Protein AF-A0A831NK79-F1 (afdb_monomer_lite)

Structure (mmCIF, N/CA/C/O backbone):
data_AF-A0A831NK79-F1
#
_entry.id   AF-A0A831NK79-F1
#
loop_
_atom_site.group_PDB
_atom_site.id
_atom_site.type_symbol
_atom_site.label_atom_id
_atom_site.label_alt_id
_atom_site.label_comp_id
_atom_site.label_asym_id
_atom_site.label_entity_id
_atom_site.label_seq_id
_atom_site.pdbx_PDB_ins_code
_atom_site.Cartn_x
_atom_site.Cartn_y
_atom_site.Cartn_z
_atom_site.occupancy
_atom_site.B_iso_or_equiv
_atom_site.auth_seq_id
_atom_site.auth_comp_id
_atom_site.auth_asym_id
_atom_site.auth_atom_id
_atom_site.pdbx_PDB_model_num
ATOM 1 N N . MET A 1 1 ? -29.116 -6.875 15.029 1.00 36.66 1 MET A N 1
ATOM 2 C CA . MET A 1 1 ? -27.922 -6.010 15.116 1.00 36.66 1 MET A CA 1
ATOM 3 C C . MET A 1 1 ? -27.750 -5.393 13.743 1.00 36.66 1 MET A C 1
ATOM 5 O O . MET A 1 1 ? -27.602 -6.136 12.784 1.00 36.66 1 MET A O 1
ATOM 9 N N . SER A 1 2 ? -27.986 -4.087 13.624 1.00 35.53 2 SER A N 1
ATOM 10 C CA . SER A 1 2 ? -28.053 -3.392 12.337 1.00 35.53 2 SER A CA 1
ATOM 11 C C . SER A 1 2 ? -26.658 -3.275 11.733 1.00 35.53 2 SER A C 1
ATOM 13 O O . SER A 1 2 ? -25.824 -2.540 12.259 1.00 35.53 2 SER A O 1
ATOM 15 N N . HIS A 1 3 ? -26.410 -3.987 10.638 1.00 42.50 3 HIS A N 1
ATOM 16 C CA . HIS A 1 3 ? -25.275 -3.702 9.773 1.00 42.50 3 HIS A CA 1
ATOM 17 C C . HIS A 1 3 ? -25.561 -2.368 9.080 1.00 42.50 3 HIS A C 1
ATOM 19 O O . HIS A 1 3 ? -26.441 -2.281 8.227 1.00 42.50 3 HIS A O 1
ATOM 25 N N . SER A 1 4 ? -24.893 -1.307 9.521 1.00 39.69 4 SER A N 1
ATOM 26 C CA . SER A 1 4 ? -24.906 -0.020 8.838 1.00 39.69 4 SER A CA 1
ATOM 27 C C . SER A 1 4 ? -24.154 -0.176 7.518 1.00 39.69 4 SER A C 1
ATOM 29 O O . SER A 1 4 ? -22.928 -0.271 7.508 1.00 39.69 4 SER A O 1
ATOM 31 N N . GLU A 1 5 ? -24.887 -0.235 6.409 1.00 48.72 5 GLU A N 1
ATOM 32 C CA . GLU A 1 5 ? -24.326 -0.052 5.073 1.00 48.72 5 GLU A CA 1
ATOM 33 C C . GLU A 1 5 ? -23.799 1.381 4.964 1.00 48.72 5 GLU A C 1
ATOM 35 O O . GLU A 1 5 ? -24.554 2.335 4.777 1.00 48.72 5 GLU A O 1
ATOM 40 N N . THR A 1 6 ? -22.488 1.548 5.118 1.00 48.81 6 THR A N 1
ATOM 41 C CA . THR A 1 6 ? -21.833 2.828 4.861 1.00 48.81 6 THR A CA 1
ATOM 42 C C . THR A 1 6 ? -21.847 3.073 3.353 1.00 48.81 6 THR A C 1
ATOM 44 O O . THR A 1 6 ? -21.139 2.421 2.584 1.00 48.81 6 THR A O 1
ATOM 47 N N . SER A 1 7 ? -22.699 3.997 2.916 1.00 45.88 7 SER A N 1
ATOM 48 C CA . SER A 1 7 ? -22.774 4.481 1.540 1.00 45.88 7 SER A CA 1
ATOM 49 C C . SER A 1 7 ? -21.429 5.084 1.115 1.00 45.88 7 SER A C 1
ATOM 51 O O . SER A 1 7 ? -21.024 6.126 1.631 1.00 45.88 7 SER A O 1
ATOM 53 N N . LEU A 1 8 ? -20.739 4.436 0.173 1.00 56.19 8 LEU A N 1
ATOM 54 C CA . LEU A 1 8 ? -19.521 4.954 -0.456 1.00 56.19 8 LEU A CA 1
ATOM 55 C C . LEU A 1 8 ? -19.875 6.196 -1.287 1.00 56.19 8 LEU A C 1
ATOM 57 O O . LEU A 1 8 ? -20.495 6.083 -2.342 1.00 56.19 8 LEU A O 1
ATOM 61 N N . ASN A 1 9 ? -19.477 7.379 -0.821 1.00 51.47 9 ASN A N 1
ATOM 62 C CA . ASN A 1 9 ? -19.519 8.601 -1.623 1.00 51.47 9 ASN A CA 1
ATOM 63 C C . ASN A 1 9 ? -18.421 8.509 -2.701 1.00 51.47 9 ASN A C 1
ATOM 65 O O . ASN A 1 9 ? -17.258 8.813 -2.458 1.00 51.47 9 ASN A O 1
ATOM 69 N N . SER A 1 10 ? -18.779 8.025 -3.892 1.00 54.09 10 SER A N 1
ATOM 70 C CA . SER A 1 10 ? -17.848 7.665 -4.977 1.00 54.09 10 SER A CA 1
ATOM 71 C C . SER A 1 10 ? -17.277 8.838 -5.789 1.00 54.09 10 SER A C 1
ATOM 73 O O . SER A 1 10 ? -16.685 8.616 -6.840 1.00 54.09 10 SER A O 1
ATOM 75 N N . SER A 1 11 ? -17.462 10.093 -5.383 1.00 56.88 11 SER A N 1
ATOM 76 C CA . SER A 1 11 ? -17.225 11.239 -6.273 1.00 56.88 11 SER A CA 1
ATOM 77 C C . SER A 1 11 ? -15.775 11.738 -6.360 1.00 56.88 11 SER A C 1
ATOM 79 O O . SER A 1 11 ? -15.530 12.642 -7.153 1.00 56.88 11 SER A O 1
ATOM 81 N N . ASN A 1 12 ? -14.810 11.172 -5.615 1.00 73.31 12 ASN A N 1
ATOM 82 C CA . ASN A 1 12 ? -13.428 11.691 -5.614 1.00 73.31 12 ASN A CA 1
ATOM 83 C C . ASN A 1 12 ? -12.290 10.655 -5.479 1.00 73.31 12 ASN A C 1
ATOM 85 O O . ASN A 1 12 ? -11.131 11.044 -5.336 1.00 73.31 12 ASN A O 1
ATOM 89 N N . TYR A 1 13 ? -12.573 9.348 -5.519 1.00 81.62 13 TYR A N 1
ATOM 90 C CA . TYR A 1 13 ? -11.512 8.337 -5.448 1.00 81.62 13 TYR A CA 1
ATOM 91 C C . TYR A 1 13 ? -10.862 8.082 -6.807 1.00 81.62 13 TYR A C 1
ATOM 93 O O . TYR A 1 13 ? -11.493 8.149 -7.862 1.00 81.62 13 TYR A O 1
ATOM 101 N N . HIS A 1 14 ? -9.579 7.722 -6.778 1.00 88.19 14 HIS A N 1
ATOM 102 C CA . HIS A 1 14 ? -8.893 7.224 -7.963 1.00 88.19 14 HIS A CA 1
ATOM 103 C C . HIS A 1 14 ? -9.560 5.931 -8.463 1.00 88.19 14 HIS A C 1
ATOM 105 O O . HIS A 1 14 ? -9.904 5.059 -7.665 1.00 88.19 14 HIS A O 1
ATOM 111 N N . LEU A 1 15 ? -9.648 5.744 -9.787 1.00 92.12 15 LEU A N 1
ATOM 112 C CA . LEU A 1 15 ? -10.298 4.586 -10.434 1.00 92.12 15 LEU A CA 1
ATOM 113 C C . LEU A 1 15 ? -9.784 3.218 -9.944 1.00 92.12 15 LEU A C 1
ATOM 115 O O . LEU A 1 15 ? -10.478 2.204 -10.038 1.00 92.12 15 LEU A O 1
ATOM 119 N N . ALA A 1 16 ? -8.553 3.175 -9.428 1.00 91.56 16 ALA A N 1
ATOM 120 C CA . ALA A 1 16 ? -7.981 1.973 -8.828 1.00 91.56 16 ALA A CA 1
ATOM 121 C C . ALA A 1 16 ? -8.753 1.511 -7.581 1.00 91.56 16 ALA A C 1
ATOM 123 O O . ALA A 1 16 ? -8.936 0.308 -7.416 1.00 91.56 16 ALA A O 1
ATOM 124 N N . VAL A 1 17 ? -9.238 2.438 -6.748 1.00 92.06 17 VAL A N 1
ATOM 125 C CA . VAL A 1 17 ? -10.012 2.124 -5.537 1.00 92.06 17 VAL A CA 1
ATOM 126 C C . VAL A 1 17 ? -11.290 1.393 -5.928 1.00 92.06 17 VAL A C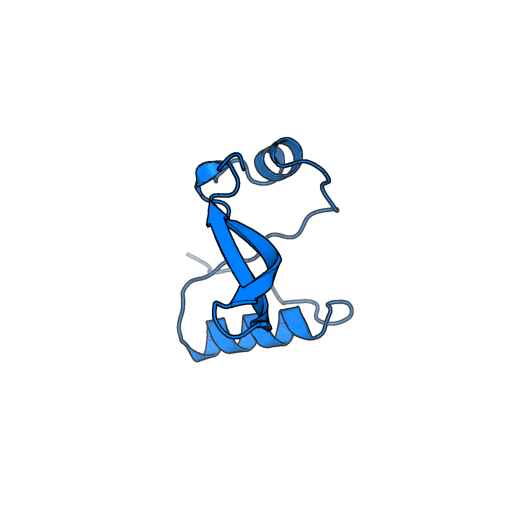 1
ATOM 128 O O . VAL A 1 17 ? -11.523 0.274 -5.477 1.00 92.06 17 VAL A O 1
ATOM 131 N N . ASP A 1 18 ? -12.053 1.953 -6.868 1.00 92.00 18 ASP A N 1
ATOM 132 C CA . ASP A 1 18 ? -13.278 1.330 -7.375 1.00 92.00 18 ASP A CA 1
ATOM 133 C C . ASP A 1 18 ? -13.022 -0.062 -7.952 1.00 92.00 18 ASP A C 1
ATOM 135 O O . ASP A 1 18 ? -13.791 -0.997 -7.714 1.00 92.00 18 ASP A O 1
ATOM 139 N N . LYS A 1 19 ? -11.927 -0.223 -8.702 1.00 95.00 19 LYS A N 1
ATOM 140 C CA . LYS A 1 19 ? -11.544 -1.517 -9.270 1.00 95.00 19 LYS A CA 1
ATOM 141 C C . LYS A 1 19 ? -11.238 -2.545 -8.177 1.00 95.00 19 LYS A C 1
ATOM 143 O O . LYS A 1 19 ? -11.714 -3.675 -8.279 1.00 95.00 19 LYS A O 1
ATOM 148 N N . ILE A 1 20 ? -10.488 -2.165 -7.141 1.00 94.81 20 ILE A N 1
ATOM 149 C CA . ILE A 1 20 ? -10.159 -3.038 -6.004 1.00 94.81 20 ILE A CA 1
ATOM 150 C C . ILE A 1 20 ? -11.435 -3.431 -5.253 1.00 94.81 20 ILE A C 1
ATOM 152 O O . ILE A 1 20 ? -11.687 -4.619 -5.060 1.00 94.81 20 ILE A O 1
ATOM 156 N N . LEU A 1 21 ? -12.286 -2.459 -4.907 1.00 94.25 21 LEU A N 1
ATOM 157 C CA . LEU A 1 21 ? -13.541 -2.707 -4.194 1.00 94.25 21 LEU A CA 1
ATOM 158 C C . LEU A 1 21 ? -14.472 -3.641 -4.972 1.00 94.25 21 LEU A C 1
ATOM 160 O O . LEU A 1 21 ? -15.099 -4.517 -4.379 1.00 94.25 21 LEU A O 1
ATOM 164 N N . ARG A 1 22 ? -14.555 -3.494 -6.301 1.00 95.06 22 ARG A N 1
ATOM 165 C CA . ARG A 1 22 ? -15.345 -4.401 -7.149 1.00 95.06 22 ARG A CA 1
ATOM 166 C C . ARG A 1 22 ? -14.827 -5.831 -7.090 1.00 95.06 22 ARG A C 1
ATOM 168 O O . ARG A 1 22 ? -15.641 -6.729 -6.920 1.00 95.06 22 ARG A O 1
ATOM 175 N N . ILE A 1 23 ? -13.512 -6.033 -7.197 1.00 97.44 23 ILE A N 1
ATOM 176 C CA . ILE A 1 23 ? -12.894 -7.367 -7.127 1.00 97.44 23 ILE A CA 1
ATOM 177 C C . ILE A 1 23 ? -13.175 -8.019 -5.770 1.00 97.44 23 ILE A C 1
ATOM 179 O O . ILE A 1 23 ? -13.582 -9.180 -5.722 1.00 97.44 23 ILE A O 1
ATOM 183 N N . LEU A 1 24 ? -13.003 -7.272 -4.674 1.00 97.00 24 LEU A N 1
ATOM 184 C CA . LEU A 1 24 ? -13.231 -7.793 -3.327 1.00 97.00 24 LEU A CA 1
ATOM 185 C C . LEU A 1 24 ? -14.699 -8.195 -3.116 1.00 97.00 24 LEU A C 1
ATOM 187 O O . LEU A 1 24 ? -14.977 -9.305 -2.664 1.00 97.00 24 LEU A O 1
ATOM 191 N N . LYS A 1 25 ? -15.639 -7.332 -3.529 1.00 96.25 25 LYS A N 1
ATOM 192 C CA . LYS A 1 25 ? -17.082 -7.604 -3.447 1.00 96.25 25 LYS A CA 1
ATOM 193 C C . LYS A 1 25 ? -17.503 -8.778 -4.330 1.00 96.25 25 LYS A C 1
ATOM 195 O O . LYS A 1 25 ? -18.206 -9.664 -3.856 1.00 96.25 25 LYS A O 1
ATOM 200 N N . SER A 1 26 ? -17.080 -8.812 -5.597 1.00 97.31 26 SER A N 1
ATOM 201 C CA . SER A 1 26 ? -17.490 -9.872 -6.527 1.00 97.31 26 SER A CA 1
ATOM 202 C C . SER A 1 26 ? -16.887 -11.230 -6.175 1.00 97.31 26 SER A C 1
ATOM 204 O O . SER A 1 26 ? -17.466 -12.256 -6.511 1.00 97.31 26 SER A O 1
ATOM 206 N N . GLY A 1 27 ? -15.728 -11.242 -5.511 1.00 97.31 27 GLY A N 1
ATOM 207 C CA . GLY A 1 27 ? -15.107 -12.458 -4.994 1.00 97.31 27 GLY A CA 1
ATOM 208 C C . GLY A 1 27 ? -15.687 -12.955 -3.667 1.00 97.31 27 GLY A C 1
ATOM 209 O O . GLY A 1 27 ? -15.304 -14.033 -3.226 1.00 97.31 27 GLY A O 1
ATOM 210 N N . GLY A 1 28 ? -16.590 -12.203 -3.024 1.00 97.12 28 GLY A N 1
ATOM 211 C CA . GLY A 1 28 ? -17.155 -12.570 -1.721 1.00 97.12 28 GLY A CA 1
ATOM 212 C C . GLY A 1 28 ? -16.139 -12.526 -0.574 1.00 97.12 28 GLY A C 1
ATOM 213 O O . GLY A 1 28 ? -16.305 -13.232 0.419 1.00 97.12 28 GLY A O 1
ATOM 214 N N . PHE A 1 29 ? -15.075 -11.730 -0.708 1.00 97.19 29 PHE A N 1
ATOM 215 C CA . PHE A 1 29 ? -14.076 -11.568 0.342 1.00 97.19 29 PHE A CA 1
ATOM 216 C C . PHE A 1 29 ? -14.607 -10.642 1.436 1.00 97.19 29 PHE A C 1
ATOM 218 O O . PHE A 1 29 ? -15.229 -9.619 1.148 1.00 97.19 29 PHE A O 1
ATOM 225 N N . TRP A 1 30 ? -14.331 -10.974 2.695 1.00 95.12 30 TRP A N 1
ATOM 226 C CA . TRP A 1 30 ? -14.570 -10.052 3.800 1.00 95.12 30 TRP A CA 1
ATOM 227 C C . TRP A 1 30 ? -13.500 -8.954 3.796 1.00 95.12 30 TRP A C 1
ATOM 229 O O . TRP A 1 30 ? -12.308 -9.252 3.708 1.00 95.12 30 TRP A O 1
ATOM 239 N N . PHE A 1 31 ? -13.929 -7.694 3.866 1.00 93.00 31 PHE A N 1
ATOM 240 C CA . PHE A 1 31 ? -13.048 -6.536 3.972 1.00 93.00 31 PHE A CA 1
ATOM 241 C C . PHE A 1 31 ? -13.788 -5.350 4.597 1.00 93.00 31 PHE A C 1
ATOM 243 O O . PHE A 1 31 ? -15.013 -5.249 4.510 1.00 93.00 31 PHE A O 1
ATOM 250 N N . GLU A 1 32 ? -13.018 -4.420 5.150 1.00 90.50 32 GLU A N 1
ATOM 251 C CA . GLU A 1 32 ? -13.480 -3.124 5.639 1.00 90.50 32 GLU A CA 1
ATOM 252 C C . GLU A 1 32 ? -12.566 -2.024 5.084 1.00 90.50 32 GLU A C 1
ATOM 254 O O . GLU A 1 32 ? -11.432 -2.285 4.670 1.00 90.50 32 GLU A O 1
ATOM 259 N N . THR A 1 33 ? -13.067 -0.793 5.032 1.00 88.75 33 THR A N 1
ATOM 260 C CA . THR A 1 33 ? -12.316 0.381 4.570 1.00 88.75 33 THR A CA 1
ATOM 261 C C . THR A 1 33 ? -12.238 1.407 5.686 1.00 88.75 33 THR A C 1
ATOM 263 O O . THR A 1 33 ? -13.228 1.640 6.377 1.00 88.75 33 THR A O 1
ATOM 266 N N . PHE A 1 34 ? -11.082 2.048 5.827 1.00 86.06 34 PHE A N 1
ATOM 267 C CA . PHE A 1 34 ? -10.845 3.080 6.828 1.00 86.06 34 PHE A CA 1
ATOM 268 C C . PHE A 1 34 ? -10.279 4.331 6.154 1.00 86.06 34 PHE A C 1
ATOM 270 O O . PHE A 1 34 ? -9.209 4.278 5.546 1.00 86.06 34 PHE A O 1
ATOM 277 N N . GLU A 1 35 ? -11.008 5.440 6.262 1.00 86.44 35 GLU A N 1
ATOM 278 C CA . GLU A 1 35 ? -10.642 6.732 5.681 1.00 86.44 35 GLU A CA 1
ATOM 279 C C . GLU A 1 35 ? -9.828 7.553 6.681 1.00 86.44 35 GLU A C 1
ATOM 281 O O . GLU A 1 35 ? -10.219 7.697 7.840 1.00 86.44 35 GLU A O 1
ATOM 286 N N . HIS A 1 36 ? -8.701 8.102 6.234 1.00 86.62 36 HIS A N 1
ATOM 287 C CA . HIS A 1 36 ? -7.845 8.959 7.046 1.00 86.62 36 HIS A CA 1
ATOM 288 C C . HIS A 1 36 ? -7.020 9.909 6.177 1.00 86.62 36 HIS A C 1
ATOM 290 O O . HIS A 1 36 ? -6.805 9.651 4.993 1.00 86.62 36 HIS A O 1
ATOM 296 N N . ASP A 1 37 ? -6.516 10.980 6.789 1.00 87.88 37 ASP A N 1
ATOM 297 C CA . ASP A 1 37 ? -5.581 11.902 6.143 1.00 87.88 37 ASP A CA 1
ATOM 298 C C . ASP A 1 37 ? -4.245 11.220 5.819 1.00 87.88 37 ASP A C 1
ATOM 300 O O . ASP A 1 37 ? -3.867 10.222 6.439 1.00 87.88 37 ASP A O 1
ATOM 304 N N . GLU A 1 38 ? -3.503 11.760 4.850 1.00 88.12 38 GLU A N 1
ATOM 305 C CA . GLU A 1 38 ? -2.195 11.222 4.474 1.00 88.12 38 GLU A CA 1
ATOM 306 C C . GLU A 1 38 ? -1.241 11.105 5.676 1.00 88.12 38 GLU A C 1
ATOM 308 O O . GLU A 1 38 ? -1.115 12.006 6.504 1.00 88.12 38 GLU A O 1
ATOM 313 N N . VAL A 1 39 ? -0.537 9.977 5.751 1.00 90.12 39 VAL A N 1
ATOM 314 C CA . VAL A 1 39 ? 0.485 9.696 6.768 1.00 90.12 39 VAL A CA 1
ATOM 315 C C . VAL A 1 39 ? 1.823 9.473 6.077 1.00 90.12 39 VAL A C 1
ATOM 317 O O . VAL A 1 39 ? 1.872 8.961 4.957 1.00 90.12 39 VAL A O 1
ATOM 320 N N . ARG A 1 40 ? 2.920 9.864 6.726 1.00 88.31 40 ARG A N 1
ATOM 321 C CA . ARG A 1 40 ? 4.271 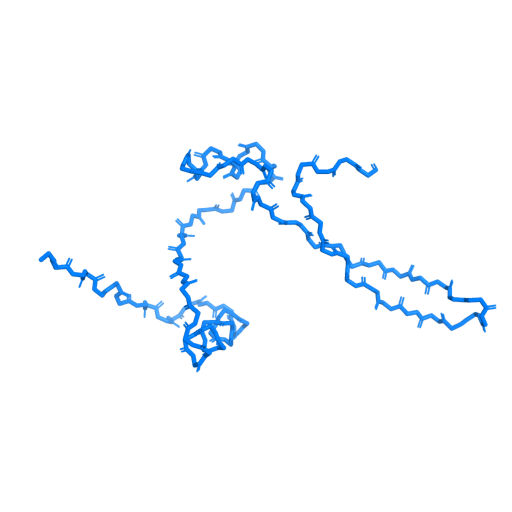9.817 6.146 1.00 88.31 40 ARG A CA 1
ATOM 322 C C . ARG A 1 40 ? 5.138 8.729 6.754 1.00 88.31 40 ARG A C 1
ATOM 324 O O . ARG A 1 40 ? 6.070 8.269 6.099 1.00 88.31 40 ARG A O 1
ATOM 331 N N . THR A 1 41 ? 4.842 8.313 7.981 1.00 84.94 41 THR A N 1
ATOM 332 C CA . THR A 1 41 ? 5.595 7.268 8.684 1.00 84.94 41 THR A CA 1
ATOM 333 C C . THR A 1 41 ? 4.719 6.071 9.037 1.00 84.94 41 THR A C 1
ATOM 335 O O . THR A 1 41 ? 3.503 6.181 9.211 1.00 84.94 41 THR A O 1
ATOM 338 N N . SER A 1 42 ? 5.348 4.903 9.163 1.00 76.31 42 SER A N 1
ATOM 339 C CA . SER 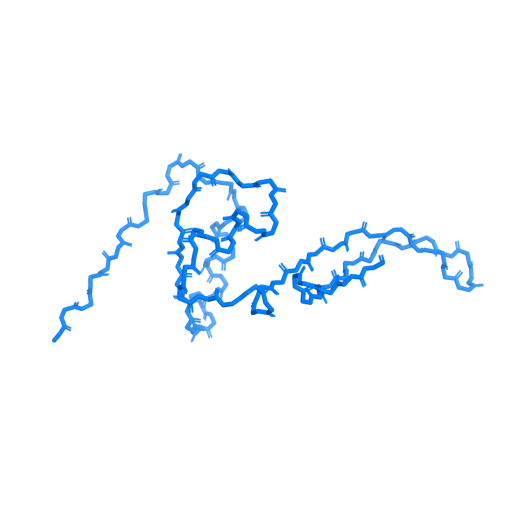A 1 42 ? 4.697 3.674 9.625 1.00 76.31 42 SER A CA 1
ATOM 340 C C . SER A 1 42 ? 4.084 3.849 11.018 1.00 76.31 42 SER A C 1
ATOM 342 O O . SER A 1 42 ? 3.008 3.332 11.311 1.00 76.31 42 SER A O 1
ATOM 344 N N . GLU A 1 43 ? 4.745 4.626 11.871 1.00 81.19 43 GLU A N 1
ATOM 345 C CA . GLU A 1 43 ? 4.308 4.957 13.221 1.00 81.19 43 GLU A CA 1
ATOM 346 C C . GLU A 1 43 ? 3.069 5.862 13.218 1.00 81.19 43 GLU A C 1
ATOM 348 O O . GLU A 1 43 ? 2.166 5.666 14.032 1.00 81.19 43 GLU A O 1
ATOM 353 N N . GLU A 1 44 ? 2.996 6.838 12.308 1.00 85.25 44 GLU A N 1
ATOM 354 C CA . GLU A 1 44 ? 1.788 7.647 12.095 1.00 85.25 44 GLU A CA 1
ATOM 355 C C . GLU A 1 44 ? 0.627 6.781 11.603 1.00 85.25 44 GLU A C 1
ATOM 357 O O . GLU A 1 44 ? -0.470 6.864 12.153 1.00 85.25 44 GLU A O 1
ATOM 362 N N . ALA A 1 45 ? 0.875 5.895 10.633 1.00 84.44 45 ALA A N 1
ATOM 363 C CA . ALA A 1 45 ? -0.138 4.978 10.117 1.00 84.44 45 ALA A CA 1
ATOM 364 C C . ALA A 1 45 ? -0.705 4.058 11.214 1.00 84.44 45 ALA A C 1
ATOM 366 O O . ALA A 1 45 ? -1.919 3.874 11.300 1.00 84.44 45 ALA A O 1
ATOM 367 N N . ALA A 1 46 ? 0.160 3.522 12.082 1.00 83.25 46 ALA A N 1
ATOM 368 C CA . ALA A 1 46 ? -0.246 2.660 13.191 1.00 83.25 46 ALA A CA 1
ATOM 369 C C . ALA A 1 46 ? -1.110 3.400 14.227 1.00 83.25 46 ALA A C 1
ATOM 371 O O . ALA A 1 46 ? -2.059 2.830 14.757 1.00 83.25 46 ALA A O 1
ATOM 372 N N . LYS A 1 47 ? -0.839 4.687 14.489 1.00 84.94 47 LYS A N 1
ATOM 373 C CA . LYS A 1 47 ? -1.663 5.503 15.401 1.00 84.94 47 LYS A CA 1
ATOM 374 C C . LYS A 1 47 ? -3.079 5.735 14.879 1.00 84.94 47 LYS A C 1
ATOM 376 O O . LYS A 1 47 ? -3.997 5.843 15.685 1.00 84.94 47 LYS A O 1
ATOM 381 N N . MET A 1 48 ? -3.253 5.806 13.559 1.00 84.31 48 MET A N 1
ATOM 382 C CA . MET A 1 48 ? -4.572 5.988 12.944 1.00 84.31 48 MET A CA 1
ATOM 383 C C . MET A 1 48 ? -5.439 4.728 13.017 1.00 84.31 48 MET A C 1
ATOM 385 O O . MET A 1 48 ? -6.652 4.826 12.876 1.00 84.31 48 MET A O 1
ATOM 389 N N . ARG A 1 49 ? -4.833 3.554 13.235 1.00 81.75 49 ARG A N 1
ATOM 390 C CA . ARG A 1 49 ? -5.509 2.250 13.215 1.00 81.75 49 ARG A CA 1
ATOM 391 C C . ARG A 1 49 ? -5.177 1.455 14.483 1.00 81.75 49 ARG A C 1
ATOM 393 O O . ARG A 1 49 ? -4.464 0.458 14.399 1.00 81.75 49 ARG A O 1
ATOM 400 N N . PRO A 1 50 ? -5.656 1.891 15.662 1.00 75.44 50 PRO A N 1
ATOM 401 C CA . PRO A 1 50 ? -5.251 1.312 16.942 1.00 75.44 50 PRO A CA 1
ATOM 402 C C . PRO A 1 50 ? -5.658 -0.159 17.101 1.00 75.44 50 PRO A C 1
ATOM 404 O O . PRO A 1 50 ? -5.007 -0.884 17.851 1.00 75.44 50 PRO A O 1
ATOM 407 N N . GLU A 1 51 ? -6.700 -0.621 16.401 1.00 82.69 51 GLU A N 1
ATOM 408 C CA . GLU A 1 51 ? -7.090 -2.035 16.392 1.00 82.69 51 GLU A CA 1
ATOM 409 C C . GLU A 1 51 ? -6.113 -2.967 15.642 1.00 82.69 51 GLU A C 1
ATOM 411 O O . GLU A 1 51 ? -6.211 -4.186 15.798 1.00 82.69 51 GLU A O 1
ATOM 416 N N . TYR A 1 52 ? -5.153 -2.430 14.877 1.00 77.50 52 TYR A N 1
ATOM 417 C CA . TYR A 1 52 ? -4.183 -3.213 14.107 1.00 77.50 52 TYR A CA 1
ATOM 418 C C . TYR A 1 52 ? -2.741 -2.911 14.526 1.00 77.50 52 TYR A C 1
ATOM 420 O O . TYR A 1 52 ? -2.319 -1.765 14.671 1.00 77.50 52 TYR A O 1
ATOM 428 N N . LYS A 1 53 ? -1.935 -3.962 14.674 1.00 81.19 53 LYS A N 1
ATOM 429 C CA . LYS A 1 53 ? -0.491 -3.832 14.8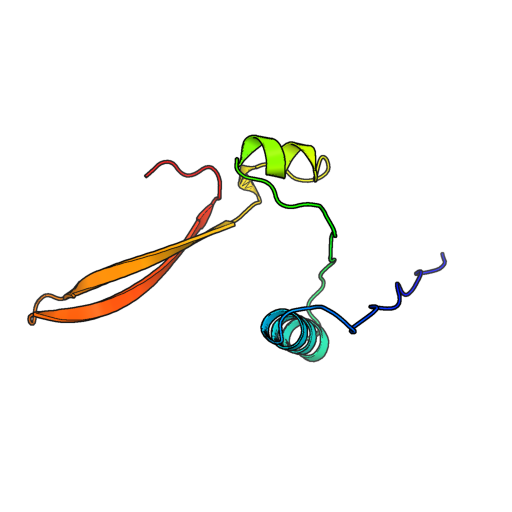89 1.00 81.19 53 LYS A CA 1
ATOM 430 C C . LYS A 1 53 ? 0.224 -3.504 13.582 1.00 81.19 53 LYS A C 1
ATOM 432 O O . LYS A 1 53 ? -0.201 -3.929 12.510 1.00 81.19 53 LYS A O 1
ATOM 437 N N . LEU A 1 54 ? 1.379 -2.844 13.681 1.00 77.94 54 LEU A N 1
ATOM 438 C CA . LEU A 1 54 ? 2.187 -2.480 12.513 1.00 77.94 54 LEU A CA 1
ATOM 439 C C . LEU A 1 54 ? 2.568 -3.696 11.643 1.00 77.94 54 LEU A C 1
ATOM 441 O O . LEU A 1 54 ? 2.488 -3.618 10.422 1.00 77.94 54 LEU A O 1
ATOM 445 N N . GLU A 1 55 ? 2.899 -4.827 12.271 1.00 80.75 55 GLU A N 1
ATOM 446 C CA . GLU A 1 55 ? 3.234 -6.105 11.614 1.00 80.75 55 GLU A CA 1
ATOM 447 C C . GLU A 1 55 ? 2.094 -6.690 10.756 1.00 80.75 55 GLU A C 1
ATOM 449 O O . GLU A 1 55 ? 2.338 -7.496 9.861 1.00 80.75 55 GLU A O 1
ATOM 454 N N . GLN A 1 56 ? 0.841 -6.282 11.001 1.00 84.44 56 GLN A N 1
ATOM 455 C CA . GLN A 1 56 ? -0.326 -6.715 10.220 1.00 84.44 56 GLN A CA 1
ATOM 456 C C . GLN A 1 56 ? -0.510 -5.890 8.937 1.00 84.44 56 GLN A C 1
ATOM 458 O O . GLN A 1 56 ? -1.323 -6.244 8.083 1.00 84.44 56 GLN A O 1
ATOM 463 N N . GLY A 1 57 ? 0.231 -4.789 8.795 1.00 86.12 57 GLY A N 1
ATOM 464 C CA . GLY A 1 57 ? 0.285 -4.008 7.568 1.00 86.12 57 GLY A CA 1
ATOM 465 C C . GLY A 1 57 ? 1.185 -4.652 6.514 1.00 86.12 57 GLY A C 1
ATOM 466 O O . GLY A 1 57 ? 2.089 -5.428 6.820 1.00 86.12 57 GLY A O 1
ATOM 467 N N . ALA A 1 58 ? 0.984 -4.264 5.257 1.00 90.25 58 ALA A N 1
ATOM 468 C CA . ALA A 1 58 ? 1.859 -4.631 4.151 1.00 90.25 58 ALA A CA 1
ATOM 469 C C . ALA A 1 58 ? 2.417 -3.378 3.469 1.00 90.25 58 ALA A C 1
ATOM 471 O O . ALA A 1 58 ? 1.744 -2.349 3.391 1.00 90.25 58 ALA A O 1
ATOM 472 N N . LYS A 1 59 ? 3.630 -3.485 2.926 1.00 90.88 59 LYS A N 1
ATOM 473 C CA . LYS A 1 59 ? 4.216 -2.500 2.012 1.00 90.88 59 LYS A CA 1
ATOM 474 C C . LYS A 1 59 ? 4.548 -3.147 0.674 1.00 90.88 59 LYS A C 1
ATOM 476 O O . LYS A 1 59 ? 4.908 -4.324 0.615 1.00 90.88 59 LYS A O 1
ATOM 481 N N . ALA A 1 60 ? 4.430 -2.356 -0.386 1.00 94.38 60 ALA A N 1
ATOM 482 C CA . ALA A 1 60 ? 4.757 -2.752 -1.746 1.00 94.38 60 ALA A CA 1
ATOM 483 C C . ALA A 1 60 ? 5.978 -1.967 -2.236 1.00 94.38 60 ALA A C 1
ATOM 485 O O . ALA A 1 60 ? 5.996 -0.739 -2.159 1.00 94.38 60 ALA A O 1
ATOM 486 N N . LEU A 1 61 ? 6.982 -2.667 -2.760 1.00 94.31 61 LEU A N 1
ATOM 487 C CA . LEU A 1 61 ? 8.145 -2.060 -3.406 1.00 94.31 61 LEU A CA 1
ATOM 488 C C . LEU A 1 61 ? 8.132 -2.412 -4.880 1.00 94.31 61 LEU A C 1
ATOM 490 O O . LEU A 1 61 ? 8.058 -3.589 -5.228 1.00 94.31 61 LEU A O 1
ATOM 494 N N . ILE A 1 62 ? 8.258 -1.401 -5.730 1.00 95.25 62 ILE A N 1
ATOM 495 C CA . ILE A 1 62 ? 8.486 -1.603 -7.156 1.00 95.25 62 ILE A CA 1
ATOM 496 C C . ILE A 1 62 ? 9.984 -1.480 -7.400 1.00 95.25 62 ILE A C 1
ATOM 498 O O . ILE A 1 62 ? 10.561 -0.411 -7.207 1.00 95.25 62 ILE A O 1
ATOM 502 N N . VAL A 1 63 ? 10.615 -2.583 -7.792 1.00 95.00 63 VAL A N 1
ATOM 503 C CA . VAL A 1 63 ? 12.057 -2.649 -8.039 1.00 95.00 63 VAL A CA 1
ATOM 504 C C . VAL A 1 63 ? 12.335 -3.047 -9.475 1.00 95.00 63 VAL A C 1
ATOM 506 O O . VAL A 1 63 ? 11.573 -3.787 -10.095 1.00 95.00 63 VAL A O 1
ATOM 509 N N . LYS A 1 64 ? 13.460 -2.563 -9.989 1.00 94.75 64 LYS A N 1
ATOM 510 C CA . LYS A 1 64 ? 13.995 -2.955 -11.285 1.00 94.75 64 LYS A CA 1
ATOM 511 C C . LYS A 1 64 ? 15.074 -4.009 -11.065 1.00 94.75 64 LYS A C 1
ATOM 513 O O . LYS A 1 64 ? 16.041 -3.742 -10.354 1.00 94.75 64 LYS A O 1
ATOM 518 N N . ALA A 1 65 ? 14.897 -5.192 -11.639 1.00 92.19 65 ALA A N 1
ATOM 519 C CA . ALA A 1 65 ? 15.816 -6.315 -11.512 1.00 92.19 65 ALA A CA 1
ATOM 520 C C . ALA A 1 65 ? 16.392 -6.699 -12.879 1.00 92.19 65 ALA A C 1
ATOM 522 O O . ALA A 1 65 ? 15.677 -6.696 -13.881 1.00 92.19 65 ALA A O 1
ATOM 523 N N . TYR A 1 66 ? 17.676 -7.054 -12.895 1.00 90.94 66 TYR A N 1
ATOM 524 C CA . TYR A 1 66 ? 18.339 -7.658 -14.048 1.00 90.94 66 TYR A CA 1
ATOM 525 C C . TYR A 1 66 ? 18.423 -9.159 -13.798 1.00 90.94 66 TYR A C 1
ATOM 527 O O . TYR A 1 66 ? 19.037 -9.591 -12.818 1.00 90.94 66 TYR A O 1
ATOM 535 N N . LEU A 1 67 ? 17.758 -9.946 -14.638 1.00 84.94 67 LEU A N 1
ATOM 536 C CA . LEU A 1 67 ? 17.825 -11.401 -14.559 1.00 84.94 67 LEU A CA 1
ATOM 537 C C . LEU A 1 67 ? 19.120 -11.924 -15.198 1.00 84.94 67 LEU A C 1
ATOM 539 O O . LEU A 1 67 ? 19.874 -11.174 -15.817 1.00 84.94 67 LEU A O 1
ATOM 543 N N . ALA A 1 68 ? 19.416 -13.211 -14.999 1.00 81.50 68 ALA A N 1
ATOM 544 C CA . ALA A 1 68 ? 20.690 -13.827 -15.392 1.00 81.50 68 ALA A CA 1
ATOM 545 C C . ALA A 1 68 ? 21.011 -13.719 -16.901 1.00 81.50 68 ALA A C 1
ATOM 547 O O . ALA A 1 68 ? 22.168 -13.826 -17.295 1.00 81.50 68 ALA A O 1
ATOM 548 N N . ASP A 1 69 ? 20.001 -13.482 -17.733 1.00 83.25 69 ASP A N 1
ATOM 549 C CA . ASP A 1 69 ? 20.067 -13.273 -19.181 1.00 83.25 69 ASP A CA 1
ATOM 550 C C . ASP A 1 69 ? 20.125 -11.787 -19.590 1.00 83.25 69 ASP A C 1
ATOM 552 O O . ASP A 1 69 ? 20.030 -11.465 -20.771 1.00 83.25 69 ASP A O 1
ATOM 556 N N . SER A 1 70 ? 20.329 -10.875 -18.632 1.00 72.38 70 SER A N 1
ATOM 557 C CA . SER A 1 70 ? 20.259 -9.416 -18.812 1.00 72.38 70 SER A CA 1
ATOM 558 C C . SER A 1 70 ? 18.872 -8.886 -19.199 1.00 72.38 70 SER A C 1
ATOM 560 O O . SER A 1 70 ? 18.760 -7.733 -19.619 1.00 72.38 70 SER A O 1
ATOM 562 N N . GLU A 1 71 ? 17.806 -9.677 -19.032 1.00 84.75 71 GLU A N 1
ATOM 563 C CA . GLU A 1 71 ? 16.438 -9.189 -19.196 1.00 84.75 71 GLU A CA 1
ATOM 564 C C . GLU A 1 71 ? 16.071 -8.265 -18.020 1.00 84.75 71 GLU A C 1
ATOM 566 O O . GLU A 1 71 ? 16.146 -8.647 -16.845 1.00 84.75 71 GLU A O 1
ATOM 571 N N . GLU A 1 72 ? 15.682 -7.026 -18.333 1.00 89.81 72 GLU A N 1
ATOM 572 C CA . GLU A 1 72 ? 15.171 -6.070 -17.349 1.00 89.81 72 GLU A CA 1
ATOM 573 C C . GLU A 1 72 ? 13.713 -6.402 -17.010 1.00 89.81 72 GLU A C 1
ATOM 575 O O . GLU A 1 72 ? 12.860 -6.468 -17.896 1.00 89.81 72 GLU A O 1
ATOM 580 N N . LYS A 1 73 ? 13.408 -6.558 -15.715 1.00 93.19 73 LYS A N 1
ATOM 581 C CA . LYS A 1 73 ? 12.031 -6.719 -15.228 1.00 93.19 73 LYS A CA 1
ATOM 582 C C . LYS A 1 73 ? 11.719 -5.791 -14.069 1.00 93.19 73 LYS A C 1
ATOM 584 O O . LYS A 1 73 ? 12.546 -5.561 -13.188 1.00 93.19 73 LYS A O 1
ATOM 589 N N . PHE A 1 74 ? 10.477 -5.319 -14.039 1.00 95.25 74 PHE A N 1
ATOM 590 C CA . PHE A 1 74 ? 9.898 -4.673 -12.868 1.00 95.25 74 PHE A CA 1
ATOM 591 C C . PHE A 1 74 ? 9.218 -5.720 -11.993 1.00 95.25 74 PHE A C 1
ATOM 593 O O . PHE A 1 74 ? 8.356 -6.466 -12.459 1.00 95.25 74 PHE A O 1
ATOM 600 N N . LEU A 1 75 ? 9.608 -5.770 -10.724 1.00 93.81 75 LEU A N 1
ATOM 601 C CA . LEU A 1 75 ? 9.052 -6.678 -9.729 1.00 93.81 75 LEU A CA 1
ATOM 602 C C . LEU A 1 75 ? 8.323 -5.869 -8.659 1.00 93.81 75 LEU A C 1
ATOM 604 O O . LEU A 1 75 ? 8.824 -4.840 -8.207 1.00 93.81 75 LEU A O 1
ATOM 608 N N . MET A 1 76 ? 7.159 -6.360 -8.235 1.00 96.06 76 MET A N 1
ATOM 609 C CA . MET A 1 76 ? 6.447 -5.854 -7.064 1.00 96.06 76 MET A CA 1
ATOM 610 C C . MET A 1 76 ? 6.678 -6.808 -5.895 1.00 96.06 76 MET A C 1
ATOM 612 O O . MET A 1 76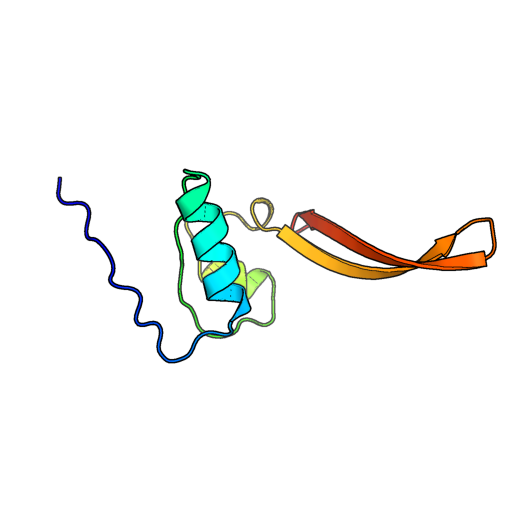 ? 6.198 -7.940 -5.910 1.00 96.06 76 MET A O 1
ATOM 616 N N . LEU A 1 77 ? 7.407 -6.349 -4.884 1.00 94.50 77 LEU A N 1
ATOM 617 C CA . LEU A 1 77 ? 7.640 -7.101 -3.656 1.00 94.50 77 LEU A CA 1
ATOM 618 C C . LEU A 1 77 ? 6.612 -6.666 -2.614 1.00 94.50 77 LEU A C 1
ATOM 620 O O . LEU A 1 77 ? 6.593 -5.497 -2.232 1.00 94.50 77 LEU A O 1
ATOM 624 N N . ILE A 1 78 ? 5.774 -7.598 -2.162 1.00 94.25 78 ILE A N 1
ATOM 625 C CA . ILE A 1 78 ? 4.825 -7.381 -1.065 1.00 94.25 78 ILE A CA 1
ATOM 626 C C . ILE A 1 78 ? 5.397 -8.017 0.198 1.00 94.25 78 ILE A C 1
ATOM 628 O O . ILE A 1 78 ? 5.742 -9.197 0.193 1.00 94.25 78 ILE A O 1
ATOM 632 N N . MET A 1 79 ? 5.515 -7.241 1.270 1.00 92.62 79 MET A N 1
ATOM 633 C CA . MET A 1 79 ? 6.135 -7.679 2.524 1.00 92.62 79 MET A CA 1
ATOM 634 C C . MET A 1 79 ? 5.481 -7.020 3.743 1.00 92.62 79 MET A C 1
ATOM 636 O O . MET A 1 79 ? 4.809 -5.999 3.569 1.00 92.62 79 MET A O 1
ATOM 640 N N . PRO A 1 80 ? 5.680 -7.557 4.963 1.00 90.88 80 PRO A N 1
ATOM 641 C CA . PRO A 1 80 ? 5.210 -6.919 6.190 1.00 90.88 80 PRO A CA 1
ATOM 642 C C . PRO A 1 80 ? 5.70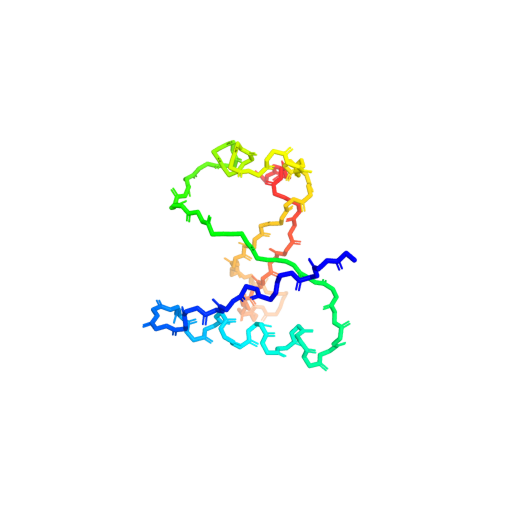7 -5.474 6.310 1.00 90.88 80 PRO A C 1
ATOM 644 O O . PRO A 1 80 ? 6.830 -5.151 5.904 1.00 90.88 80 PRO A O 1
ATOM 647 N N . ALA A 1 81 ? 4.862 -4.589 6.839 1.00 88.12 81 ALA A N 1
ATOM 648 C CA . ALA A 1 81 ? 5.156 -3.158 6.896 1.00 88.12 81 ALA A CA 1
ATOM 649 C C . ALA A 1 81 ? 6.373 -2.825 7.782 1.00 88.12 81 ALA A C 1
ATOM 651 O O . ALA A 1 81 ? 7.120 -1.893 7.476 1.00 88.12 81 ALA A O 1
ATOM 652 N N . ASP A 1 82 ? 6.606 -3.604 8.837 1.00 88.00 82 ASP A N 1
ATOM 653 C CA . ASP A 1 82 ? 7.690 -3.444 9.810 1.00 88.00 82 ASP A CA 1
ATOM 654 C C . ASP A 1 82 ? 9.016 -4.109 9.395 1.00 88.00 82 ASP A C 1
ATOM 656 O O . ASP A 1 82 ? 10.053 -3.853 10.014 1.00 88.00 82 ASP A O 1
ATOM 660 N N . LEU A 1 83 ? 9.018 -4.922 8.330 1.00 89.62 83 LEU A N 1
ATOM 661 C CA . LEU A 1 83 ? 10.227 -5.586 7.845 1.00 89.62 83 LEU A CA 1
ATOM 662 C C . LEU A 1 83 ? 11.277 -4.545 7.433 1.00 89.62 83 LEU A C 1
ATOM 664 O O . LEU A 1 83 ? 11.064 -3.773 6.499 1.00 89.62 83 LEU A O 1
ATOM 668 N N . LYS A 1 84 ? 12.436 -4.529 8.090 1.00 85.94 84 LYS A N 1
ATOM 669 C CA . LYS A 1 84 ? 13.560 -3.663 7.698 1.00 85.94 84 LYS A CA 1
ATOM 670 C C . LYS A 1 84 ? 14.293 -4.257 6.491 1.00 85.94 84 LYS A C 1
ATOM 672 O O . LYS A 1 84 ? 14.496 -5.468 6.445 1.00 85.94 84 LYS A O 1
ATOM 677 N N . LEU A 1 85 ? 14.653 -3.399 5.535 1.00 77.62 85 LEU A N 1
ATOM 678 C CA . LEU A 1 85 ? 15.380 -3.732 4.301 1.00 77.62 85 LEU A CA 1
ATOM 679 C C . LEU A 1 85 ? 16.789 -3.162 4.339 1.00 77.62 85 LEU A C 1
ATOM 681 O O . LEU A 1 85 ? 16.931 -2.055 4.910 1.00 77.62 85 LEU A O 1
#

pLDDT: mean 83.22, std 15.4, range [35.53, 97.44]

Sequence (85 aa):
MSHSETSLNSSNYHLAVDKILRILKSGGFWFETFEHDEVRTSEEAAKMRPEYKLEQGAKALIVKAYLADSEEKFLMLIMPADLKL

Foldseek 3Di:
DDDPPDDPPPPDDDVVVVVVVCVCVVVVHDDDDDDDDDDDDLVRVCVSPVVDDQQPDKDWDWDWDQDPVRDIDTDIDIHRRPDDD

Radius of gyration: 17.22 Å; chains: 1; bounding box: 49×26×36 Å

Secondary structure (DSSP, 8-state):
----------SSS-HHHHHHHHHHHHTT------------SHHHHHHH-TTS-GGG-EEEEEEEEE-TTS-EEEEEEEEETT---